Protein AF-A0A0N9YBQ7-F1 (afdb_monomer_lite)

pLDDT: mean 90.65, std 8.51, range [62.0, 98.25]

Sequence (117 aa):
MLAVGAPTPAGSAIAARAARLTSIAEREAVARVLRRCVREAANDTIVWSSRIPLHRKNIAEAEQTIDAITLRLHSPLPVAARGMARLNRVINDGLGPLYAYGHGDLDGRLRAALAAL

Structure (mmCIF, N/CA/C/O backbone):
data_AF-A0A0N9YBQ7-F1
#
_entry.id   AF-A0A0N9YBQ7-F1
#
loop_
_atom_site.group_PDB
_atom_site.id
_atom_site.type_symbol
_atom_site.label_atom_id
_atom_site.label_alt_id
_atom_site.label_comp_id
_atom_site.label_asym_id
_atom_site.label_entity_id
_atom_site.label_seq_id
_atom_site.pdbx_PDB_ins_code
_atom_site.Cartn_x
_atom_site.Cartn_y
_atom_site.Cartn_z
_atom_site.occupancy
_atom_site.B_iso_or_equiv
_atom_site.auth_seq_id
_atom_site.auth_comp_id
_atom_site.auth_asym_id
_atom_site.auth_atom_id
_atom_site.pdbx_PDB_model_num
ATOM 1 N N . MET A 1 1 ? 7.340 0.080 16.439 1.00 62.00 1 MET A N 1
ATOM 2 C CA . MET A 1 1 ? 7.630 -1.013 15.480 1.00 62.00 1 MET A CA 1
ATOM 3 C C . MET A 1 1 ? 6.345 -1.717 15.008 1.00 62.00 1 MET A C 1
ATOM 5 O O . MET A 1 1 ? 6.054 -2.811 15.460 1.00 62.00 1 MET A O 1
ATOM 9 N N . LEU A 1 2 ? 5.564 -1.145 14.079 1.00 77.81 2 LEU A N 1
ATOM 10 C CA . LEU A 1 2 ? 4.369 -1.845 13.550 1.00 77.81 2 LEU A CA 1
ATOM 11 C C . LEU A 1 2 ? 4.699 -2.818 12.404 1.00 77.81 2 LEU A C 1
ATOM 13 O O . LEU A 1 2 ? 4.148 -3.910 12.343 1.00 77.81 2 LEU A O 1
ATOM 17 N N . ALA A 1 3 ? 5.670 -2.483 11.550 1.00 62.44 3 ALA A N 1
ATOM 18 C CA . ALA A 1 3 ? 6.059 -3.315 10.403 1.00 62.44 3 ALA A CA 1
ATOM 19 C C . ALA A 1 3 ? 6.777 -4.633 10.772 1.00 62.44 3 ALA A C 1
ATOM 21 O O . ALA A 1 3 ? 6.800 -5.567 9.968 1.00 62.44 3 ALA A O 1
ATOM 22 N N . VAL A 1 4 ? 7.370 -4.699 11.970 1.00 75.88 4 VAL A N 1
ATOM 23 C CA . VAL A 1 4 ? 8.036 -5.900 12.514 1.00 75.88 4 VAL A CA 1
ATOM 24 C C . VAL A 1 4 ? 7.043 -6.762 13.307 1.00 75.88 4 VAL A C 1
ATOM 26 O O . VAL A 1 4 ? 7.225 -7.965 13.419 1.00 75.88 4 VAL A O 1
ATOM 29 N N . GLY A 1 5 ? 5.921 -6.178 13.748 1.00 70.94 5 GLY A N 1
ATOM 30 C CA . GLY A 1 5 ? 4.995 -6.811 14.678 1.00 70.94 5 GLY A CA 1
ATOM 31 C C . GLY A 1 5 ? 5.393 -6.527 16.117 1.00 70.94 5 GLY A C 1
ATOM 32 O O . GLY A 1 5 ? 6.351 -7.098 16.613 1.00 70.94 5 GLY A O 1
ATOM 33 N N . ALA A 1 6 ? 4.646 -5.650 16.773 1.00 72.12 6 ALA A N 1
ATOM 34 C CA . ALA A 1 6 ? 4.784 -5.384 18.197 1.00 72.12 6 ALA A CA 1
ATOM 35 C C . ALA A 1 6 ? 3.392 -5.432 18.842 1.00 72.12 6 ALA A C 1
ATOM 37 O O . ALA A 1 6 ? 2.414 -5.134 18.147 1.00 72.12 6 ALA A O 1
ATOM 38 N N . PRO A 1 7 ? 3.291 -5.776 20.138 1.00 74.31 7 PRO A N 1
ATOM 39 C CA . PRO A 1 7 ? 2.037 -5.679 20.873 1.00 74.31 7 PRO A CA 1
ATOM 40 C C . PRO A 1 7 ? 1.460 -4.261 20.778 1.00 74.31 7 PRO A C 1
ATOM 42 O O . PRO A 1 7 ? 2.189 -3.275 20.898 1.00 74.31 7 PRO A O 1
ATOM 45 N N . THR A 1 8 ? 0.148 -4.159 20.571 1.00 79.38 8 THR A N 1
ATOM 46 C CA . THR A 1 8 ? -0.593 -2.889 20.528 1.00 79.38 8 THR A CA 1
ATOM 47 C C . THR A 1 8 ? -1.559 -2.808 21.709 1.00 79.38 8 THR A C 1
ATOM 49 O O . THR A 1 8 ? -2.758 -3.019 21.517 1.00 79.38 8 THR A O 1
ATOM 52 N N . PRO A 1 9 ? -1.070 -2.551 22.938 1.00 80.38 9 PRO A N 1
ATOM 53 C CA . PRO A 1 9 ? -1.945 -2.410 24.096 1.00 80.38 9 PRO A CA 1
ATOM 54 C C . PRO A 1 9 ? -2.932 -1.255 23.886 1.00 80.38 9 PRO A C 1
ATOM 56 O O . PRO A 1 9 ? -2.567 -0.210 23.333 1.00 80.38 9 PRO A O 1
ATOM 59 N N . ALA A 1 10 ? -4.185 -1.443 24.301 1.00 80.44 10 ALA A N 1
ATOM 60 C CA . ALA A 1 10 ? -5.233 -0.438 24.147 1.00 80.44 10 ALA A CA 1
ATOM 61 C C . ALA A 1 10 ? -4.839 0.887 24.828 1.00 80.44 10 ALA A C 1
ATOM 63 O O . ALA A 1 10 ? -4.175 0.891 25.861 1.00 80.44 10 ALA A O 1
ATOM 64 N N . GLY A 1 11 ? -5.199 2.018 24.216 1.00 84.00 11 GLY A N 1
ATOM 65 C CA . GLY A 1 11 ? -4.873 3.358 24.729 1.00 84.00 11 GLY A CA 1
ATOM 66 C C . GLY A 1 11 ? -3.428 3.823 24.497 1.00 84.00 11 GLY A C 1
ATOM 67 O O . GLY A 1 11 ? -3.113 4.983 24.741 1.00 84.00 11 GLY A O 1
ATOM 68 N N . SER A 1 12 ? -2.545 2.966 23.981 1.00 87.88 12 SER A N 1
ATOM 69 C CA . SER A 1 12 ? -1.161 3.353 23.692 1.00 87.88 12 SER A CA 1
ATOM 70 C C . SER A 1 12 ? -1.011 4.113 22.367 1.00 87.88 12 SER A C 1
ATOM 72 O O . SER A 1 12 ? -1.779 3.935 21.416 1.00 87.88 12 SER A O 1
ATOM 74 N N . ALA A 1 13 ? 0.066 4.895 22.249 1.00 86.69 13 ALA A N 1
ATOM 75 C CA . ALA A 1 13 ? 0.418 5.590 21.009 1.00 86.69 13 ALA A CA 1
ATOM 76 C C . ALA A 1 13 ? 0.589 4.631 19.810 1.00 86.69 13 ALA A C 1
ATOM 78 O O . ALA A 1 13 ? 0.279 4.985 18.670 1.00 86.69 13 ALA A O 1
ATOM 79 N N . ILE A 1 14 ? 1.043 3.393 20.050 1.00 85.12 14 ILE A N 1
ATOM 80 C CA . ILE A 1 14 ? 1.215 2.395 18.987 1.00 85.12 14 ILE A CA 1
ATOM 81 C C . ILE A 1 14 ? -0.131 1.841 18.497 1.00 85.12 14 ILE A C 1
ATOM 83 O O . ILE A 1 14 ? -0.275 1.602 17.297 1.00 85.12 14 ILE A O 1
ATOM 87 N N . ALA A 1 15 ? -1.135 1.733 19.377 1.00 87.19 15 ALA A N 1
ATOM 88 C CA . ALA A 1 15 ? -2.505 1.382 19.008 1.00 87.19 15 ALA A CA 1
ATOM 89 C C . ALA A 1 15 ? -3.188 2.515 18.223 1.00 87.19 15 ALA A C 1
ATOM 91 O O . ALA A 1 15 ? -3.780 2.259 17.176 1.00 87.19 15 ALA A O 1
ATOM 92 N N . ALA A 1 16 ? -3.017 3.774 18.642 1.00 89.50 16 ALA A N 1
ATOM 93 C CA . ALA A 1 16 ? -3.515 4.929 17.889 1.00 89.50 16 ALA A CA 1
ATOM 94 C C . ALA A 1 16 ? -2.898 5.003 16.479 1.00 89.50 16 ALA A C 1
ATOM 96 O O . ALA A 1 16 ? -3.597 5.207 15.482 1.00 89.50 16 ALA A O 1
ATOM 97 N N . ARG A 1 17 ? -1.584 4.758 16.358 1.00 90.44 17 ARG A N 1
ATOM 98 C CA . ARG A 1 17 ? -0.917 4.690 15.049 1.00 90.44 17 ARG A CA 1
ATOM 99 C C . ARG A 1 17 ? -1.422 3.520 14.202 1.00 90.44 17 ARG A C 1
ATOM 101 O O . ARG A 1 17 ? -1.565 3.695 12.992 1.00 90.44 17 ARG A O 1
ATOM 108 N N . ALA A 1 18 ? -1.689 2.361 14.804 1.00 90.25 18 ALA A N 1
ATOM 109 C CA . ALA A 1 18 ? -2.255 1.205 14.112 1.00 90.25 18 ALA A CA 1
ATOM 110 C C . ALA A 1 18 ? -3.667 1.492 13.571 1.00 90.25 18 ALA A C 1
ATOM 112 O O . ALA A 1 18 ? -3.938 1.195 12.407 1.00 90.25 18 ALA A O 1
ATOM 113 N N . ALA A 1 19 ? -4.525 2.144 14.361 1.00 91.94 19 ALA A N 1
ATOM 114 C CA . ALA A 1 19 ? -5.855 2.573 13.927 1.00 91.94 19 ALA A CA 1
ATOM 115 C C . ALA A 1 19 ? -5.775 3.564 12.755 1.00 91.94 19 ALA A C 1
ATOM 117 O O . ALA A 1 19 ? -6.439 3.385 11.737 1.00 91.94 19 ALA A O 1
ATOM 118 N N . ARG A 1 20 ? -4.880 4.561 12.830 1.00 92.44 20 ARG A N 1
ATOM 119 C CA . ARG A 1 20 ? -4.653 5.492 11.713 1.00 92.44 20 ARG A CA 1
ATOM 120 C C . ARG A 1 20 ? -4.183 4.768 10.448 1.00 92.44 20 ARG A C 1
ATOM 122 O O . ARG A 1 20 ? -4.694 5.049 9.369 1.00 92.44 20 ARG A O 1
ATOM 129 N N . LEU A 1 21 ? -3.234 3.836 10.579 1.00 92.31 21 LEU A N 1
ATOM 130 C CA . LEU A 1 21 ? -2.688 3.070 9.449 1.00 92.31 21 LEU A CA 1
ATOM 131 C C . LEU A 1 21 ? -3.723 2.199 8.739 1.00 92.31 21 LEU A C 1
ATOM 133 O O . LEU A 1 21 ? -3.573 1.930 7.554 1.00 92.31 21 LEU A O 1
ATOM 137 N N . THR A 1 22 ? -4.719 1.714 9.471 1.00 94.75 22 THR A N 1
ATOM 138 C CA . THR A 1 22 ? -5.745 0.799 8.954 1.00 94.75 22 THR A CA 1
ATOM 139 C C . THR A 1 22 ? -7.038 1.519 8.575 1.00 94.75 22 THR A C 1
ATOM 141 O O . THR A 1 22 ? -7.952 0.893 8.043 1.00 94.75 22 THR A O 1
ATOM 144 N N . SER A 1 23 ? -7.101 2.838 8.789 1.00 95.31 23 SER A N 1
ATOM 145 C CA . SER A 1 23 ? -8.236 3.670 8.397 1.00 95.31 23 SER A CA 1
ATOM 146 C C . SER A 1 23 ? -8.490 3.615 6.889 1.00 95.31 23 SER A C 1
ATOM 148 O O . SER A 1 23 ? -7.564 3.489 6.086 1.00 95.31 23 SER A O 1
ATOM 150 N N . ILE A 1 24 ? -9.758 3.754 6.497 1.00 95.50 24 ILE A N 1
ATOM 151 C CA . ILE A 1 24 ? -10.176 3.738 5.087 1.00 95.50 24 ILE A CA 1
ATOM 152 C C . ILE A 1 24 ? -9.420 4.804 4.284 1.00 95.50 24 ILE A C 1
ATOM 154 O O . ILE A 1 24 ? -8.857 4.498 3.236 1.00 95.50 24 ILE A O 1
ATOM 158 N N . ALA A 1 25 ? -9.314 6.023 4.821 1.00 95.38 25 ALA A N 1
ATOM 159 C CA . ALA A 1 25 ? -8.612 7.124 4.167 1.00 95.38 25 ALA A CA 1
ATOM 160 C C . ALA A 1 25 ? -7.134 6.801 3.882 1.00 95.38 25 ALA A C 1
ATOM 162 O O . ALA A 1 25 ? -6.634 7.101 2.796 1.00 95.38 25 ALA A O 1
ATOM 163 N N . GLU A 1 26 ? -6.437 6.158 4.825 1.00 95.62 26 GLU A N 1
ATOM 164 C CA . GLU A 1 26 ? -5.043 5.747 4.634 1.00 95.62 26 GLU A CA 1
ATOM 165 C C . GLU A 1 26 ? -4.929 4.632 3.586 1.00 95.62 26 GLU A C 1
ATOM 167 O O . GLU A 1 26 ? -4.065 4.694 2.711 1.00 95.62 26 GLU A O 1
ATOM 172 N N . ARG A 1 27 ? -5.817 3.629 3.633 1.00 96.44 27 ARG A N 1
ATOM 173 C CA . ARG A 1 27 ? -5.854 2.536 2.645 1.00 96.44 27 ARG A CA 1
ATOM 174 C C . ARG A 1 27 ? -6.030 3.076 1.232 1.00 96.44 27 ARG A C 1
ATOM 176 O O . ARG A 1 27 ? -5.275 2.711 0.332 1.00 96.44 27 ARG A O 1
ATOM 183 N N . GLU A 1 28 ? -6.976 3.989 1.046 1.00 96.06 28 GLU A N 1
ATOM 184 C CA . GLU A 1 28 ? -7.196 4.641 -0.240 1.00 96.06 28 GLU A CA 1
ATOM 185 C C . GLU A 1 28 ? -6.008 5.498 -0.669 1.00 96.06 28 GLU A C 1
ATOM 187 O O . GLU A 1 28 ? -5.643 5.488 -1.844 1.00 96.06 28 GLU A O 1
ATOM 192 N N . ALA A 1 29 ? -5.394 6.244 0.255 1.00 96.44 29 ALA A N 1
ATOM 193 C CA . ALA A 1 29 ? -4.229 7.065 -0.048 1.00 96.44 29 ALA A CA 1
ATOM 194 C C . ALA A 1 29 ? -3.062 6.205 -0.550 1.00 96.44 29 ALA A C 1
ATOM 196 O O . ALA A 1 29 ? -2.506 6.496 -1.610 1.00 96.44 29 ALA A O 1
ATOM 197 N N . VAL A 1 30 ? -2.755 5.107 0.146 1.00 97.12 30 VAL A N 1
ATOM 198 C CA . VAL A 1 30 ? -1.726 4.142 -0.268 1.00 97.12 30 VAL A CA 1
ATOM 199 C C . VAL A 1 30 ? -2.058 3.553 -1.640 1.00 97.12 30 VAL A C 1
ATOM 201 O O . VAL A 1 30 ? -1.218 3.570 -2.538 1.00 97.12 30 VAL A O 1
ATOM 204 N N . ALA A 1 31 ? -3.297 3.111 -1.854 1.00 97.06 31 ALA A N 1
ATOM 205 C CA . ALA A 1 31 ? -3.710 2.534 -3.129 1.00 97.06 31 ALA A CA 1
ATOM 206 C C . ALA A 1 31 ? -3.696 3.556 -4.287 1.00 97.06 31 ALA A C 1
ATOM 208 O O . ALA A 1 31 ? -3.385 3.223 -5.432 1.00 97.06 31 ALA A O 1
ATOM 209 N N . ARG A 1 32 ? -4.014 4.830 -4.019 1.00 97.19 32 ARG A N 1
ATOM 210 C CA . ARG A 1 32 ? -3.873 5.927 -4.992 1.00 97.19 32 ARG A CA 1
ATOM 211 C C . ARG A 1 32 ? -2.410 6.161 -5.364 1.00 97.19 32 ARG A C 1
ATOM 213 O O . ARG A 1 32 ? -2.132 6.327 -6.550 1.00 97.19 32 ARG A O 1
ATOM 220 N N . VAL A 1 33 ? -1.500 6.157 -4.389 1.00 96.38 33 VAL A N 1
ATOM 221 C CA . VAL A 1 33 ? -0.059 6.325 -4.633 1.00 96.38 33 VAL A CA 1
ATOM 222 C C . VAL A 1 33 ? 0.486 5.177 -5.477 1.00 96.38 33 VAL A C 1
ATOM 224 O O . VAL A 1 33 ? 1.115 5.441 -6.496 1.00 96.38 33 VAL A O 1
ATOM 227 N N . LEU A 1 34 ? 0.179 3.925 -5.132 1.00 96.69 34 LEU A N 1
ATOM 228 C CA . LEU A 1 34 ? 0.655 2.762 -5.887 1.00 96.69 34 LEU A CA 1
ATOM 229 C C . LEU A 1 34 ? 0.187 2.783 -7.351 1.00 96.69 34 LEU A C 1
ATOM 231 O O . LEU A 1 34 ? 1.005 2.679 -8.262 1.00 96.69 34 LEU A O 1
ATOM 235 N N . ARG A 1 35 ? -1.107 3.032 -7.595 1.00 96.00 35 ARG A N 1
ATOM 236 C CA . ARG A 1 35 ? -1.635 3.181 -8.964 1.00 96.00 35 ARG A CA 1
ATOM 237 C C . ARG A 1 35 ? -0.998 4.343 -9.719 1.00 96.00 35 ARG A C 1
ATOM 239 O O . ARG A 1 35 ? -0.823 4.275 -10.931 1.00 96.00 35 ARG A O 1
ATOM 246 N N . ARG A 1 36 ? -0.692 5.441 -9.023 1.00 94.56 36 ARG A N 1
ATOM 247 C CA . ARG A 1 36 ? 0.010 6.579 -9.621 1.00 94.56 36 ARG A CA 1
ATOM 248 C C . ARG A 1 36 ? 1.425 6.185 -10.041 1.00 94.56 36 ARG A C 1
ATOM 250 O O . ARG A 1 36 ? 1.807 6.542 -11.145 1.00 94.56 36 ARG A O 1
ATOM 257 N N . CYS A 1 37 ? 2.150 5.430 -9.217 1.00 94.00 37 CYS A N 1
ATOM 258 C CA . CYS A 1 37 ? 3.483 4.935 -9.556 1.00 94.00 37 CYS A CA 1
ATOM 259 C C . CYS A 1 37 ? 3.472 4.048 -10.806 1.00 94.00 37 CYS A C 1
ATOM 261 O O . CYS A 1 37 ? 4.317 4.250 -11.666 1.00 94.00 37 CYS A O 1
ATOM 263 N N . VAL A 1 38 ? 2.502 3.134 -10.946 1.00 95.38 38 VAL A N 1
ATOM 264 C CA . VAL A 1 38 ? 2.358 2.303 -12.160 1.00 95.38 38 VAL A CA 1
ATOM 265 C C . VAL A 1 38 ? 2.122 3.175 -13.394 1.00 95.38 38 VAL A C 1
ATOM 267 O O . VAL A 1 38 ? 2.858 3.073 -14.371 1.00 95.38 38 VAL A O 1
ATOM 270 N N . ARG A 1 39 ? 1.169 4.117 -13.327 1.00 93.62 39 ARG A N 1
ATOM 271 C CA . ARG A 1 39 ? 0.905 5.041 -14.445 1.00 93.62 39 ARG A CA 1
ATOM 272 C C . ARG A 1 39 ? 2.116 5.904 -14.803 1.00 93.62 39 ARG A C 1
ATOM 274 O O . ARG A 1 39 ? 2.411 6.082 -15.975 1.00 93.62 39 ARG A O 1
ATOM 281 N N . GLU A 1 40 ? 2.808 6.459 -13.811 1.00 90.88 40 GLU A N 1
ATOM 282 C CA . GLU A 1 40 ? 4.005 7.280 -14.036 1.00 90.88 40 GLU A CA 1
ATOM 283 C C . GLU A 1 40 ? 5.182 6.452 -14.571 1.00 90.88 40 GLU A C 1
ATOM 285 O O . GLU A 1 40 ? 5.961 6.962 -15.369 1.00 90.88 40 GLU A O 1
ATOM 290 N N . ALA A 1 41 ? 5.305 5.186 -14.166 1.00 90.88 41 ALA A N 1
ATOM 291 C CA . ALA A 1 41 ? 6.338 4.286 -14.664 1.00 90.88 41 ALA A CA 1
ATOM 292 C C . ALA A 1 41 ? 6.096 3.844 -16.114 1.00 90.88 41 ALA A C 1
ATOM 294 O O . ALA A 1 41 ? 7.064 3.688 -16.854 1.00 90.88 41 ALA A O 1
ATOM 295 N N . ALA A 1 42 ? 4.829 3.672 -16.506 1.00 90.12 42 ALA A N 1
ATOM 296 C CA . ALA A 1 42 ? 4.430 3.337 -17.873 1.00 90.12 42 ALA A CA 1
ATOM 297 C C . ALA A 1 42 ? 4.540 4.529 -18.842 1.00 90.12 42 ALA A C 1
ATOM 299 O O . ALA A 1 42 ? 4.690 4.341 -20.046 1.00 90.12 42 ALA A O 1
ATOM 300 N N . ASN A 1 43 ? 4.474 5.761 -18.329 1.00 85.69 43 ASN A N 1
ATOM 301 C CA . ASN A 1 43 ? 4.597 6.962 -19.145 1.00 85.69 43 ASN A CA 1
ATOM 302 C C . ASN A 1 43 ? 6.070 7.291 -19.431 1.00 85.69 43 ASN A C 1
ATOM 304 O O . ASN A 1 43 ? 6.848 7.615 -18.530 1.00 85.69 43 ASN A O 1
ATOM 308 N N . ASP A 1 44 ? 6.434 7.314 -20.713 1.00 68.69 44 ASP A N 1
ATOM 309 C CA . ASP A 1 44 ? 7.791 7.659 -21.151 1.00 68.69 44 ASP A CA 1
ATOM 310 C C . ASP A 1 44 ? 8.088 9.165 -21.160 1.00 68.69 44 ASP A C 1
ATOM 312 O O . ASP A 1 44 ? 9.223 9.585 -21.390 1.00 68.69 44 ASP A O 1
ATOM 316 N N . THR A 1 45 ? 7.096 10.001 -20.850 1.00 72.88 45 THR A N 1
ATOM 317 C CA . THR A 1 45 ? 7.263 11.454 -20.802 1.00 72.88 45 THR A CA 1
ATOM 318 C C . THR A 1 45 ? 8.266 11.851 -19.720 1.00 72.88 45 THR A C 1
ATOM 320 O O . THR A 1 45 ? 8.045 11.637 -18.526 1.00 72.88 45 THR A O 1
ATOM 323 N N . ILE A 1 46 ? 9.373 12.469 -20.134 1.00 64.25 46 ILE A N 1
ATOM 324 C CA . ILE A 1 46 ? 10.351 13.057 -19.218 1.00 64.25 46 ILE A CA 1
ATOM 325 C C . ILE A 1 46 ? 9.738 14.331 -18.639 1.00 64.25 46 ILE A C 1
ATOM 327 O O . ILE A 1 46 ? 9.679 15.369 -19.296 1.00 64.25 46 ILE A O 1
ATOM 331 N N . VAL A 1 47 ? 9.270 14.246 -17.397 1.00 66.06 47 VAL A N 1
ATOM 332 C CA . VAL A 1 47 ? 8.806 15.409 -16.640 1.00 66.06 47 VAL A CA 1
ATOM 333 C C . VAL A 1 47 ? 9.957 15.887 -15.765 1.00 66.06 47 VAL A C 1
ATOM 335 O O . VAL A 1 47 ? 10.373 15.185 -14.843 1.00 66.06 47 VAL A O 1
ATOM 338 N N . TRP A 1 48 ? 10.464 17.091 -16.033 1.00 66.75 48 TRP A N 1
ATOM 339 C CA . TRP A 1 48 ? 11.401 17.754 -15.130 1.00 66.75 48 TRP A CA 1
ATOM 340 C C . TRP A 1 48 ? 10.694 18.049 -13.806 1.00 66.75 48 TRP A C 1
ATOM 342 O O . TRP A 1 48 ? 9.740 18.821 -13.745 1.00 66.75 48 TRP A O 1
ATOM 352 N N . SER A 1 49 ? 11.131 17.373 -12.749 1.00 76.00 49 SER A N 1
ATOM 353 C CA . SER A 1 49 ? 10.513 17.407 -11.429 1.00 76.00 49 SER A CA 1
ATOM 354 C C . SER A 1 49 ? 11.587 17.264 -10.361 1.00 76.00 49 SER A C 1
ATOM 356 O O . SER A 1 49 ? 12.538 16.510 -10.537 1.00 76.00 49 SER A O 1
ATOM 358 N N . SER A 1 50 ? 11.416 17.936 -9.222 1.00 82.38 50 SER A N 1
ATOM 359 C CA . SER A 1 50 ? 12.280 17.753 -8.044 1.00 82.38 50 SER A CA 1
ATOM 360 C C . SER A 1 50 ? 12.013 16.436 -7.300 1.00 82.38 50 SER A C 1
ATOM 362 O O . SER A 1 50 ? 12.625 16.174 -6.267 1.00 82.38 50 SER A O 1
ATOM 364 N N . ARG A 1 51 ? 11.060 15.619 -7.770 1.00 82.88 51 ARG A N 1
ATOM 365 C CA . ARG A 1 51 ? 10.757 14.306 -7.188 1.00 82.88 51 ARG A CA 1
ATOM 366 C C . ARG A 1 51 ? 11.828 13.294 -7.583 1.00 82.88 51 ARG A C 1
ATOM 368 O O . ARG A 1 51 ? 12.303 13.303 -8.714 1.00 82.88 51 ARG A O 1
ATOM 375 N N . ILE A 1 52 ? 12.134 12.372 -6.670 1.00 85.75 52 ILE A N 1
ATOM 376 C CA . ILE A 1 52 ? 13.010 11.236 -6.968 1.00 85.75 52 ILE A CA 1
ATOM 377 C C . ILE A 1 52 ? 12.372 10.425 -8.114 1.00 85.75 52 ILE A C 1
ATOM 379 O O . ILE A 1 52 ? 11.201 10.046 -7.989 1.00 85.75 52 ILE A O 1
ATOM 383 N N . PRO A 1 53 ? 13.093 10.165 -9.220 1.00 89.94 53 PRO A N 1
ATOM 384 C CA . PRO A 1 53 ? 12.568 9.382 -10.333 1.00 89.94 53 PRO A CA 1
ATOM 385 C C . PRO A 1 53 ? 12.154 7.970 -9.900 1.00 89.94 53 PRO A C 1
ATOM 387 O O . PRO A 1 53 ? 12.752 7.385 -8.997 1.00 89.94 53 PRO A O 1
ATOM 390 N N . LEU A 1 54 ? 11.140 7.404 -10.556 1.00 92.75 54 LEU A N 1
ATOM 391 C CA . LEU A 1 54 ? 10.654 6.048 -10.288 1.00 92.75 54 LEU A CA 1
ATOM 392 C C . LEU A 1 54 ? 11.506 4.986 -10.991 1.00 92.75 54 LEU A C 1
ATOM 394 O O . LEU A 1 54 ? 11.956 5.184 -12.121 1.00 92.75 54 LEU A O 1
ATOM 398 N N . HIS A 1 55 ? 11.672 3.825 -10.357 1.00 94.00 55 HIS A N 1
ATOM 399 C CA . HIS A 1 55 ? 12.362 2.690 -10.964 1.00 94.00 55 HIS A CA 1
ATOM 400 C C . HIS A 1 55 ? 11.420 1.918 -11.898 1.00 94.00 55 HIS A C 1
ATOM 402 O O . HIS A 1 55 ? 10.834 0.905 -11.517 1.00 94.00 55 HIS A O 1
ATOM 408 N N . ARG A 1 56 ? 11.289 2.381 -13.147 1.00 92.94 56 ARG A N 1
ATOM 409 C CA . ARG A 1 56 ? 10.295 1.876 -14.116 1.00 92.94 56 ARG A CA 1
ATOM 410 C C . ARG A 1 56 ? 10.279 0.352 -14.264 1.00 92.94 56 ARG A C 1
ATOM 412 O O . ARG A 1 56 ? 9.219 -0.247 -14.145 1.00 92.94 56 ARG A O 1
ATOM 419 N N . LYS A 1 57 ? 11.451 -0.271 -14.448 1.00 93.12 57 LYS A N 1
ATOM 420 C CA . LYS A 1 57 ? 11.570 -1.728 -14.628 1.00 93.12 57 LYS A CA 1
ATOM 421 C C . LYS A 1 57 ? 11.027 -2.517 -13.427 1.00 93.12 57 LYS A C 1
ATOM 423 O O . LYS A 1 57 ? 10.113 -3.308 -13.602 1.00 93.12 57 LYS A O 1
ATOM 428 N N . ASN A 1 58 ? 11.516 -2.238 -12.216 1.00 94.81 58 ASN A N 1
ATOM 429 C CA . ASN A 1 58 ? 11.001 -2.844 -10.983 1.00 94.81 58 ASN A CA 1
ATOM 430 C C . ASN A 1 58 ? 9.489 -2.653 -10.806 1.00 94.81 58 ASN A C 1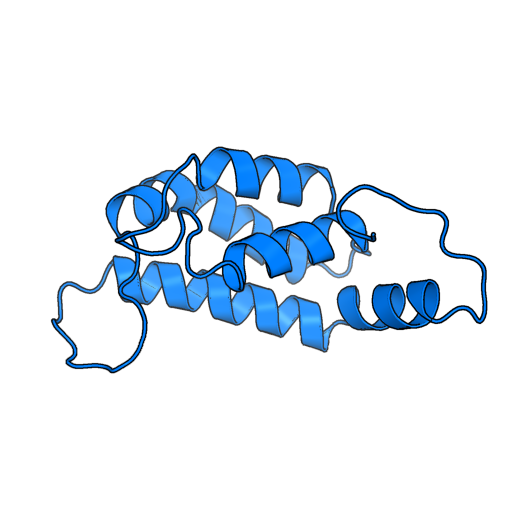
ATOM 432 O O . ASN A 1 58 ? 8.813 -3.560 -10.334 1.00 94.81 58 ASN A O 1
ATOM 436 N N . ILE A 1 59 ? 8.954 -1.476 -11.149 1.00 96.00 59 ILE A N 1
ATOM 437 C CA . ILE A 1 59 ? 7.512 -1.214 -11.032 1.00 96.00 59 ILE A CA 1
ATOM 438 C C . ILE A 1 59 ? 6.721 -2.051 -12.039 1.00 96.00 59 ILE A C 1
ATOM 440 O O . ILE A 1 59 ? 5.708 -2.621 -11.651 1.00 96.00 59 ILE A O 1
ATOM 444 N N . ALA A 1 60 ? 7.189 -2.158 -13.285 1.00 95.25 60 ALA A N 1
ATOM 445 C CA . ALA A 1 60 ? 6.570 -3.007 -14.300 1.00 95.25 60 ALA A CA 1
ATOM 446 C C . ALA A 1 60 ? 6.610 -4.493 -13.897 1.00 95.25 60 ALA A C 1
ATOM 448 O O . ALA A 1 60 ? 5.610 -5.193 -13.993 1.00 95.25 60 ALA A O 1
ATOM 449 N N . GLU A 1 61 ? 7.738 -4.967 -13.362 1.00 95.81 61 GLU A N 1
ATOM 450 C CA . GLU A 1 61 ? 7.868 -6.342 -12.855 1.00 95.81 61 GLU A CA 1
ATOM 451 C C . GLU A 1 61 ? 6.945 -6.619 -11.653 1.00 95.81 61 GLU A C 1
ATOM 453 O O . GLU A 1 61 ? 6.472 -7.741 -11.485 1.00 95.81 61 GLU A O 1
ATOM 458 N N . ALA A 1 62 ? 6.652 -5.601 -10.837 1.00 97.38 62 ALA A N 1
ATOM 459 C CA . ALA A 1 62 ? 5.792 -5.705 -9.659 1.00 97.38 62 ALA A CA 1
ATOM 460 C C . ALA A 1 62 ? 4.315 -5.336 -9.913 1.00 97.38 62 ALA A C 1
ATOM 462 O O . ALA A 1 62 ? 3.527 -5.303 -8.962 1.00 97.38 62 ALA A O 1
ATOM 463 N N . GLU A 1 63 ? 3.922 -5.031 -11.155 1.00 97.19 63 GLU A N 1
ATOM 464 C CA . GLU A 1 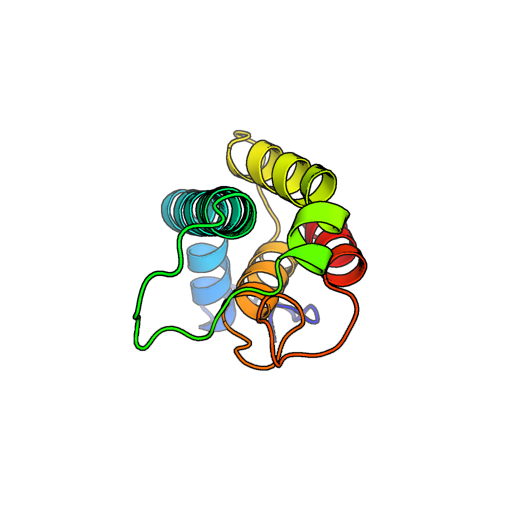63 ? 2.605 -4.467 -11.494 1.00 97.19 63 GLU A CA 1
ATOM 465 C C . GLU A 1 63 ? 1.451 -5.346 -10.993 1.00 97.19 63 GLU A C 1
ATOM 467 O O . GLU A 1 63 ? 0.558 -4.868 -10.291 1.00 97.19 63 GLU A O 1
ATOM 472 N N . GLN A 1 64 ? 1.530 -6.659 -11.225 1.00 97.56 64 GLN A N 1
ATOM 473 C CA . GLN A 1 64 ? 0.511 -7.607 -10.770 1.00 97.56 64 GLN A CA 1
ATOM 474 C C . GLN A 1 64 ? 0.351 -7.608 -9.239 1.00 97.56 64 GLN A C 1
ATOM 476 O O . GLN A 1 64 ? -0.766 -7.663 -8.714 1.00 97.56 64 GLN A O 1
ATOM 481 N N . THR A 1 65 ? 1.458 -7.525 -8.500 1.00 98.25 65 THR A N 1
ATOM 482 C CA . THR A 1 65 ? 1.432 -7.458 -7.034 1.00 98.25 65 THR A CA 1
ATOM 483 C C . THR A 1 65 ? 0.852 -6.124 -6.559 1.00 98.25 65 THR A C 1
ATOM 485 O O . THR A 1 65 ? 0.086 -6.091 -5.590 1.00 98.25 65 THR A O 1
ATOM 488 N N . ILE A 1 66 ? 1.173 -5.021 -7.242 1.00 97.88 66 ILE A N 1
ATOM 489 C CA . ILE A 1 66 ? 0.606 -3.695 -6.965 1.00 97.88 66 ILE A CA 1
ATOM 490 C C . ILE A 1 66 ? -0.917 -3.697 -7.157 1.00 97.88 66 ILE A C 1
ATOM 492 O O . ILE A 1 66 ? -1.643 -3.163 -6.307 1.00 97.88 66 ILE A O 1
ATOM 496 N N . ASP A 1 67 ? -1.415 -4.328 -8.215 1.00 97.69 67 ASP A N 1
ATOM 497 C CA . ASP A 1 67 ? -2.850 -4.453 -8.469 1.00 97.69 67 ASP A CA 1
ATOM 498 C C . ASP A 1 67 ? -3.543 -5.312 -7.412 1.00 97.69 67 ASP A C 1
ATOM 500 O O . ASP A 1 67 ? -4.568 -4.902 -6.858 1.00 97.69 67 ASP A O 1
ATOM 504 N N . ALA A 1 68 ? -2.949 -6.446 -7.032 1.00 98.00 68 ALA A N 1
ATOM 505 C CA . ALA A 1 68 ? -3.469 -7.296 -5.963 1.00 98.00 68 ALA A CA 1
ATOM 506 C C . ALA A 1 68 ? -3.567 -6.547 -4.620 1.00 98.00 68 ALA A C 1
ATOM 508 O O . ALA A 1 68 ? -4.588 -6.623 -3.927 1.00 98.00 68 ALA A O 1
ATOM 509 N N . ILE A 1 69 ? -2.539 -5.766 -4.266 1.00 98.06 69 ILE A N 1
ATOM 510 C CA . ILE A 1 69 ? -2.562 -4.896 -3.082 1.00 98.06 69 ILE A CA 1
ATOM 511 C C . ILE A 1 69 ? -3.674 -3.859 -3.213 1.00 98.06 69 ILE A C 1
ATOM 513 O O . ILE A 1 69 ? -4.458 -3.674 -2.285 1.00 98.06 69 ILE A O 1
ATOM 517 N N . THR A 1 70 ? -3.772 -3.192 -4.361 1.00 97.31 70 THR A N 1
ATOM 518 C CA . THR A 1 70 ? -4.785 -2.164 -4.605 1.00 97.31 70 THR A CA 1
ATOM 519 C C . THR A 1 70 ? -6.190 -2.737 -4.421 1.00 97.31 70 THR A C 1
ATOM 521 O O . THR A 1 70 ? -6.980 -2.150 -3.682 1.00 97.31 70 THR A O 1
ATOM 524 N N . LEU A 1 71 ? -6.493 -3.905 -4.991 1.00 96.62 71 LEU A N 1
ATOM 525 C CA . LEU A 1 71 ? -7.770 -4.601 -4.797 1.00 96.62 71 LEU A CA 1
ATOM 526 C C . LEU A 1 71 ? -8.025 -4.920 -3.315 1.00 96.62 71 LEU A C 1
ATOM 528 O O . LEU A 1 71 ? -9.086 -4.589 -2.776 1.00 96.62 71 LEU A O 1
ATOM 532 N N . ARG A 1 72 ? -7.028 -5.472 -2.612 1.00 96.31 72 ARG A N 1
ATOM 533 C CA . ARG A 1 72 ? -7.116 -5.775 -1.173 1.00 96.31 72 ARG A CA 1
ATOM 534 C C . ARG A 1 72 ? -7.379 -4.528 -0.322 1.00 96.31 72 ARG A C 1
ATOM 536 O O . ARG A 1 72 ? -8.093 -4.611 0.680 1.00 96.31 72 ARG A O 1
ATOM 543 N N . LEU A 1 73 ? -6.838 -3.373 -0.709 1.00 96.44 73 LEU A N 1
ATOM 544 C CA . LEU A 1 73 ? -7.035 -2.096 -0.017 1.00 96.44 73 LEU A CA 1
ATOM 545 C C . LEU A 1 73 ? -8.393 -1.432 -0.295 1.00 96.44 73 LEU A C 1
ATOM 547 O O . LEU A 1 73 ? -8.790 -0.583 0.497 1.00 96.44 73 LEU A O 1
ATOM 551 N N . HIS A 1 74 ? -9.118 -1.822 -1.347 1.00 94.69 74 HIS A N 1
ATOM 552 C CA . HIS A 1 74 ? -10.496 -1.353 -1.5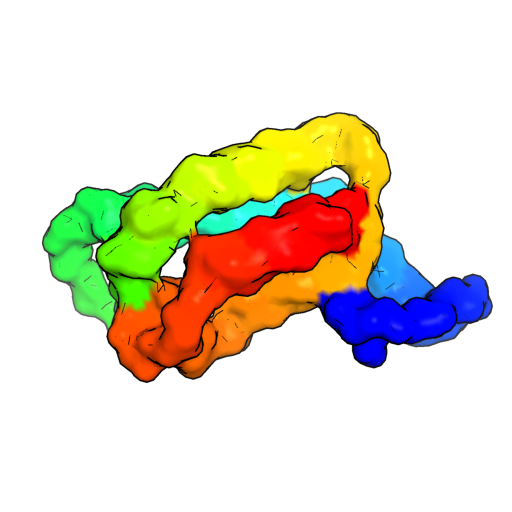89 1.00 94.69 74 HIS A CA 1
ATOM 553 C C . HIS A 1 74 ? -11.553 -2.311 -1.038 1.00 94.69 74 HIS A C 1
ATOM 555 O O . HIS A 1 74 ? -12.691 -1.907 -0.820 1.00 94.69 74 HIS A O 1
ATOM 561 N N . SER A 1 75 ? -11.189 -3.571 -0.790 1.00 93.19 75 SER A N 1
ATOM 562 C CA . SER A 1 75 ? -12.084 -4.546 -0.165 1.00 93.19 75 SER A CA 1
ATOM 563 C C . SER A 1 75 ? -12.640 -4.027 1.176 1.00 93.19 75 SER A C 1
ATOM 565 O O . SER A 1 75 ? -11.914 -3.365 1.925 1.00 93.19 75 SER A O 1
ATOM 567 N N . PRO A 1 76 ? -13.890 -4.352 1.545 1.00 90.31 76 PRO A N 1
ATOM 568 C CA . PRO A 1 76 ? -14.429 -4.024 2.866 1.00 90.31 76 PRO A CA 1
A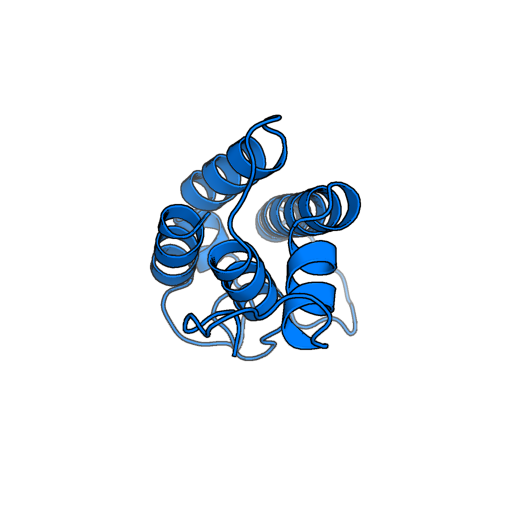TOM 569 C C . PRO A 1 76 ? -13.756 -4.813 4.004 1.00 90.31 76 PRO A C 1
ATOM 571 O O . PRO A 1 76 ? -13.968 -4.504 5.174 1.00 90.31 76 PRO A O 1
ATOM 574 N N . LEU A 1 77 ? -12.945 -5.829 3.685 1.00 91.38 77 LEU A N 1
ATOM 575 C CA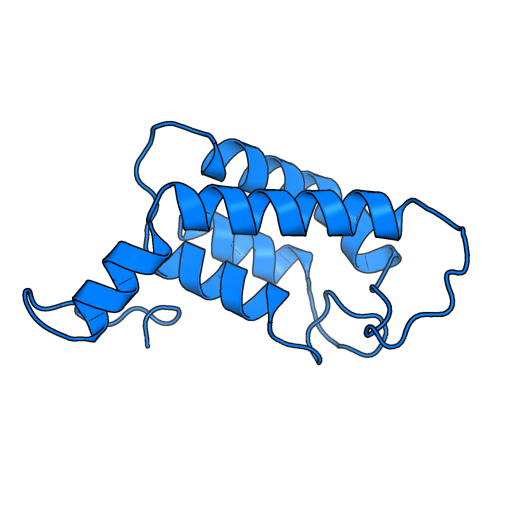 . LEU A 1 77 ? -12.286 -6.663 4.683 1.00 91.38 77 LEU A CA 1
ATOM 576 C C . LEU A 1 77 ? -11.243 -5.867 5.492 1.00 91.38 77 LEU A C 1
ATOM 578 O O . LEU A 1 77 ? -10.437 -5.144 4.890 1.00 91.38 77 LEU A O 1
ATOM 582 N N . PRO A 1 78 ? -11.176 -6.059 6.826 1.00 91.44 78 PRO A N 1
ATOM 583 C CA . PRO A 1 78 ? -10.142 -5.459 7.664 1.00 91.44 78 PRO A CA 1
ATOM 584 C C . PRO A 1 78 ? -8.735 -5.750 7.134 1.00 91.44 78 PRO A C 1
ATOM 586 O O . PRO A 1 78 ? -8.491 -6.809 6.553 1.00 91.44 78 PRO A O 1
ATOM 589 N N . VAL A 1 79 ? -7.808 -4.815 7.338 1.00 95.06 79 VAL A N 1
ATOM 590 C CA . VAL A 1 79 ? -6.385 -4.980 7.004 1.00 95.06 79 VAL A CA 1
ATOM 591 C C . VAL A 1 79 ? -5.539 -4.850 8.260 1.00 95.06 79 VAL A C 1
ATOM 593 O O . VAL A 1 79 ? -5.818 -4.026 9.132 1.00 95.06 79 VAL A O 1
ATOM 596 N N . ALA A 1 80 ? -4.480 -5.637 8.355 1.00 93.69 80 ALA A N 1
ATOM 597 C CA . ALA A 1 80 ? -3.563 -5.597 9.472 1.00 93.69 80 ALA A CA 1
ATOM 598 C C . ALA A 1 80 ? -2.610 -4.394 9.375 1.00 93.69 80 ALA A C 1
ATOM 600 O O . ALA A 1 80 ? -2.018 -4.079 8.336 1.00 93.69 80 ALA A O 1
ATOM 601 N N . ALA A 1 81 ? -2.385 -3.740 10.520 1.00 93.44 81 ALA A N 1
ATOM 602 C CA . ALA A 1 81 ? -1.495 -2.582 10.625 1.00 93.44 81 ALA A CA 1
ATOM 603 C C . ALA A 1 81 ? -0.039 -2.902 10.241 1.00 93.44 81 ALA A C 1
ATOM 605 O O . ALA A 1 81 ? 0.701 -2.006 9.833 1.00 93.44 81 ALA A O 1
ATOM 606 N N . ARG A 1 82 ? 0.381 -4.171 10.348 1.00 93.44 82 ARG A N 1
ATOM 607 C CA . ARG A 1 82 ? 1.716 -4.628 9.940 1.00 93.44 82 ARG A CA 1
ATOM 608 C C . ARG A 1 82 ? 1.910 -4.493 8.430 1.00 93.44 82 ARG A C 1
ATOM 610 O O . ARG A 1 82 ? 2.898 -3.884 8.020 1.00 93.44 82 ARG A O 1
ATOM 617 N N . GLY A 1 83 ? 0.987 -5.022 7.626 1.00 95.56 83 GLY A N 1
ATOM 618 C CA . GLY A 1 83 ? 1.018 -4.896 6.168 1.00 95.56 83 GLY A CA 1
ATOM 619 C C . GLY A 1 83 ? 0.963 -3.434 5.739 1.00 95.56 83 GLY A C 1
ATOM 620 O O . GLY A 1 83 ? 1.845 -2.977 5.015 1.00 95.56 83 GLY A O 1
ATOM 621 N N . MET A 1 84 ? 0.040 -2.652 6.311 1.00 96.94 84 MET A N 1
ATOM 622 C CA . MET A 1 84 ? -0.053 -1.208 6.044 1.00 96.94 84 MET A CA 1
ATOM 623 C C . MET A 1 84 ? 1.232 -0.446 6.393 1.00 96.94 84 MET A C 1
ATOM 625 O O . MET A 1 84 ? 1.660 0.431 5.644 1.00 96.94 84 MET A O 1
ATOM 629 N N . ALA A 1 85 ? 1.895 -0.789 7.502 1.00 95.50 85 ALA A N 1
ATOM 630 C CA . ALA A 1 85 ? 3.178 -0.194 7.869 1.00 95.50 85 ALA A CA 1
ATOM 631 C C . ALA A 1 85 ? 4.310 -0.585 6.903 1.00 95.50 85 ALA A C 1
ATOM 633 O O . ALA A 1 85 ? 5.187 0.236 6.636 1.00 95.50 85 ALA A O 1
ATOM 634 N N . ARG A 1 86 ? 4.312 -1.821 6.384 1.00 95.81 86 ARG A N 1
ATOM 635 C CA . ARG A 1 86 ? 5.290 -2.278 5.382 1.00 95.81 86 ARG A CA 1
ATOM 636 C C . ARG A 1 86 ? 5.092 -1.568 4.044 1.00 95.81 86 ARG A C 1
ATOM 638 O O . ARG A 1 86 ? 6.075 -1.082 3.498 1.00 95.81 86 ARG A O 1
ATOM 645 N N . LEU A 1 87 ? 3.850 -1.424 3.577 1.00 97.00 87 LEU A N 1
ATOM 646 C CA . LEU A 1 87 ? 3.535 -0.651 2.368 1.00 97.00 87 LEU A CA 1
ATOM 647 C C . LEU A 1 87 ? 3.986 0.803 2.500 1.00 97.00 87 LEU A C 1
ATOM 649 O O . LEU A 1 87 ? 4.699 1.316 1.641 1.00 97.00 87 LEU A O 1
ATOM 653 N N . ASN A 1 88 ? 3.644 1.445 3.620 1.00 95.38 88 ASN A N 1
ATOM 654 C CA . ASN A 1 88 ? 4.088 2.805 3.901 1.00 95.38 88 ASN A CA 1
ATOM 655 C C . ASN A 1 88 ? 5.618 2.921 3.917 1.00 95.38 88 ASN A C 1
ATOM 657 O O . ASN A 1 88 ? 6.152 3.915 3.438 1.00 95.38 88 ASN A O 1
ATOM 661 N N . ARG A 1 89 ? 6.340 1.920 4.432 1.00 94.56 89 ARG A N 1
ATOM 662 C CA . ARG A 1 89 ? 7.805 1.917 4.368 1.00 94.56 89 ARG A CA 1
ATOM 663 C C . ARG A 1 89 ? 8.305 1.843 2.927 1.00 94.56 89 ARG A C 1
ATOM 665 O O . ARG A 1 89 ? 9.169 2.630 2.586 1.00 94.56 89 ARG A O 1
ATOM 672 N N . VAL A 1 90 ? 7.764 0.951 2.095 1.00 95.50 90 VAL A N 1
ATOM 673 C CA . VAL A 1 90 ? 8.172 0.833 0.681 1.00 95.50 90 VAL A CA 1
ATOM 674 C C . VAL A 1 90 ? 7.965 2.148 -0.075 1.00 95.50 90 VAL A C 1
ATOM 676 O O . VAL A 1 90 ? 8.823 2.538 -0.856 1.00 95.50 90 VAL A O 1
ATOM 679 N N . ILE A 1 91 ? 6.858 2.849 0.186 1.00 95.06 91 ILE A N 1
ATOM 680 C CA . ILE A 1 91 ? 6.540 4.124 -0.471 1.00 95.06 91 ILE A CA 1
ATOM 681 C C . ILE A 1 91 ? 7.438 5.267 0.018 1.00 95.06 91 ILE A C 1
ATOM 683 O O . ILE A 1 91 ? 7.883 6.083 -0.784 1.00 95.06 91 ILE A O 1
ATOM 687 N N . ASN A 1 92 ? 7.679 5.357 1.327 1.00 93.38 92 ASN A N 1
ATOM 688 C CA . ASN A 1 92 ? 8.371 6.503 1.927 1.00 93.38 92 ASN A CA 1
ATOM 689 C C . ASN A 1 92 ? 9.891 6.307 2.062 1.00 93.38 92 ASN A C 1
ATOM 691 O O . ASN A 1 92 ? 10.594 7.244 2.434 1.00 93.38 92 ASN A O 1
ATOM 695 N N . ASP A 1 93 ? 10.410 5.113 1.777 1.00 91.75 93 ASP A N 1
ATOM 696 C CA . ASP A 1 93 ? 11.845 4.846 1.705 1.00 91.75 93 ASP A CA 1
ATOM 697 C C . ASP A 1 93 ? 12.392 5.329 0.355 1.00 91.75 93 ASP A C 1
ATOM 699 O O . ASP A 1 93 ? 12.352 4.607 -0.640 1.00 91.75 93 ASP A O 1
ATOM 703 N N . GLY A 1 94 ? 12.883 6.572 0.317 1.00 86.75 94 GLY A N 1
ATOM 704 C CA . GLY A 1 94 ? 13.426 7.210 -0.891 1.00 86.75 94 GLY A CA 1
ATOM 705 C C . GLY A 1 94 ? 14.665 6.524 -1.481 1.00 86.75 94 GLY A C 1
ATOM 706 O O . GLY A 1 94 ? 15.010 6.780 -2.630 1.00 86.75 94 GLY A O 1
ATOM 707 N N . LEU A 1 95 ? 15.309 5.638 -0.714 1.00 89.75 95 LEU A N 1
ATOM 708 C CA . LEU A 1 95 ? 16.429 4.797 -1.153 1.00 89.75 95 LEU A CA 1
ATOM 709 C C . LEU A 1 95 ? 15.975 3.363 -1.484 1.00 89.75 95 LEU A C 1
ATOM 711 O O . LEU A 1 95 ? 16.788 2.492 -1.805 1.00 89.75 95 LEU A O 1
ATOM 715 N N . GLY A 1 96 ? 14.672 3.099 -1.390 1.00 92.75 96 GLY A N 1
ATOM 716 C CA . GLY A 1 96 ? 14.062 1.810 -1.664 1.00 92.75 96 GLY A CA 1
ATOM 717 C C . GLY A 1 96 ? 13.862 1.541 -3.160 1.00 92.75 96 GLY A C 1
ATOM 718 O O . GLY A 1 96 ? 13.889 2.454 -3.984 1.00 92.75 96 GLY A O 1
ATOM 719 N N . PRO A 1 97 ? 13.568 0.283 -3.528 1.00 95.56 97 PRO A N 1
ATOM 720 C CA . PRO A 1 97 ? 13.549 -0.199 -4.912 1.00 95.56 97 PRO A CA 1
ATOM 721 C C . PRO A 1 97 ? 12.374 0.323 -5.751 1.00 95.56 97 PRO A C 1
ATOM 723 O O . PRO A 1 97 ? 12.241 -0.049 -6.915 1.00 95.56 97 PRO A O 1
ATOM 726 N N . LEU A 1 98 ? 11.516 1.167 -5.166 1.00 95.00 98 LEU A N 1
ATOM 727 C CA . LEU A 1 98 ? 10.481 1.915 -5.878 1.00 95.00 98 LEU A CA 1
ATOM 728 C C . LEU A 1 98 ? 11.080 3.075 -6.695 1.00 95.00 98 LEU A C 1
ATOM 730 O O . LEU A 1 98 ? 10.511 3.485 -7.706 1.00 95.00 98 LEU A O 1
ATOM 734 N N . TYR A 1 99 ? 12.230 3.597 -6.267 1.00 94.62 99 TYR A N 1
ATOM 735 C CA . TYR A 1 99 ? 12.872 4.774 -6.842 1.00 94.62 99 TYR A CA 1
ATOM 736 C C . TYR A 1 99 ? 14.118 4.394 -7.644 1.00 94.62 99 TYR A C 1
ATOM 738 O O . TYR A 1 99 ? 14.808 3.436 -7.310 1.00 94.62 99 TYR A O 1
ATOM 746 N N . ALA A 1 100 ? 14.401 5.134 -8.718 1.00 90.50 100 ALA A N 1
ATOM 747 C CA . ALA A 1 100 ? 15.375 4.771 -9.754 1.00 90.50 100 ALA A CA 1
ATOM 748 C C . ALA A 1 100 ? 16.803 4.559 -9.231 1.00 90.50 100 ALA A C 1
ATOM 750 O O . ALA A 1 100 ? 17.540 3.746 -9.778 1.00 90.50 100 ALA A O 1
ATOM 751 N N . TYR A 1 101 ? 17.180 5.276 -8.172 1.00 88.62 101 TYR A N 1
ATOM 752 C CA . TYR A 1 101 ? 18.495 5.168 -7.530 1.00 88.62 101 TYR A CA 1
ATOM 753 C C . TYR A 1 101 ? 18.487 4.272 -6.288 1.00 88.62 101 TYR A C 1
ATOM 755 O O . TYR A 1 101 ? 19.508 4.133 -5.620 1.00 88.62 101 TYR A O 1
ATOM 763 N N . GLY A 1 102 ? 17.332 3.707 -5.943 1.00 88.88 102 GLY A N 1
ATOM 764 C CA . GLY A 1 102 ? 17.204 2.782 -4.836 1.00 88.88 102 GLY A CA 1
ATOM 765 C C . GLY A 1 102 ? 17.563 1.355 -5.229 1.00 88.88 102 GLY A C 1
ATOM 766 O O . GLY A 1 102 ? 17.649 1.001 -6.406 1.00 88.88 102 GLY A O 1
ATOM 767 N N . HIS A 1 103 ? 17.753 0.511 -4.219 1.00 88.38 103 HIS A N 1
ATOM 768 C CA . HIS A 1 103 ? 18.192 -0.870 -4.411 1.00 88.38 103 HIS A CA 1
ATOM 769 C C . HIS A 1 103 ? 17.264 -1.882 -3.737 1.00 88.38 103 HIS A C 1
ATOM 771 O O . HIS A 1 103 ? 16.604 -1.605 -2.729 1.00 88.38 103 HIS A O 1
ATOM 777 N N . GLY A 1 104 ? 17.285 -3.104 -4.269 1.00 92.19 104 GLY A N 1
ATOM 778 C CA . GLY A 1 104 ? 16.616 -4.272 -3.706 1.00 92.19 104 GLY A CA 1
ATOM 779 C C . GLY A 1 104 ? 15.437 -4.765 -4.538 1.00 92.19 104 GLY A C 1
ATOM 780 O O . GLY A 1 104 ? 15.192 -4.305 -5.647 1.00 92.19 104 GLY A O 1
ATOM 781 N N . ASP A 1 105 ? 14.712 -5.717 -3.964 1.00 93.38 105 ASP A N 1
ATOM 782 C CA . ASP A 1 105 ? 13.564 -6.366 -4.588 1.00 93.38 105 ASP A CA 1
ATOM 783 C C . ASP A 1 105 ? 12.262 -5.650 -4.192 1.00 93.38 105 ASP A C 1
ATOM 785 O O . ASP A 1 105 ? 11.826 -5.716 -3.035 1.00 93.38 105 ASP A O 1
ATOM 789 N N . LEU A 1 106 ? 11.670 -4.909 -5.135 1.00 96.12 106 LEU A N 1
ATOM 790 C CA . LEU A 1 106 ? 10.384 -4.241 -4.925 1.00 96.12 106 LEU A CA 1
ATOM 791 C C . LEU A 1 106 ? 9.262 -5.264 -4.775 1.00 96.12 106 LEU A C 1
ATOM 793 O O . LEU A 1 106 ? 8.470 -5.177 -3.834 1.00 96.12 106 LEU A O 1
ATOM 797 N N . ASP A 1 107 ? 9.206 -6.226 -5.686 1.00 97.12 107 ASP A N 1
ATOM 798 C CA . ASP A 1 107 ? 8.103 -7.164 -5.771 1.00 97.12 107 ASP A CA 1
ATOM 799 C C . ASP A 1 107 ? 8.069 -8.096 -4.551 1.00 97.12 107 ASP A C 1
ATOM 801 O O . ASP A 1 107 ? 7.030 -8.226 -3.902 1.00 97.12 107 ASP A O 1
ATOM 805 N N . GLY A 1 108 ? 9.213 -8.627 -4.113 1.00 97.00 108 GLY A N 1
ATOM 806 C CA . GLY A 1 108 ? 9.300 -9.405 -2.874 1.00 97.00 108 GLY A CA 1
ATOM 807 C C . GLY A 1 108 ? 8.894 -8.608 -1.631 1.00 97.00 108 GLY A C 1
ATOM 808 O O . GLY A 1 108 ? 8.184 -9.125 -0.761 1.00 97.00 108 GLY A O 1
ATOM 809 N N . ARG A 1 109 ? 9.257 -7.318 -1.544 1.00 96.44 109 ARG A N 1
ATOM 810 C CA . ARG A 1 109 ? 8.813 -6.440 -0.440 1.00 96.44 109 ARG A CA 1
ATOM 811 C C . ARG A 1 109 ? 7.304 -6.206 -0.470 1.00 96.44 109 ARG A C 1
ATOM 813 O O . ARG A 1 109 ? 6.676 -6.192 0.592 1.00 96.44 109 ARG A O 1
ATOM 820 N N . LEU A 1 110 ? 6.723 -6.036 -1.655 1.00 97.75 110 LEU A N 1
ATOM 821 C CA . LEU A 1 110 ? 5.284 -5.860 -1.834 1.00 97.75 110 LEU A CA 1
ATOM 822 C C . LEU A 1 110 ? 4.517 -7.153 -1.535 1.00 97.75 110 LEU A C 1
ATOM 824 O O . LEU A 1 110 ? 3.554 -7.105 -0.771 1.00 97.75 110 LEU A O 1
ATOM 828 N N . ARG A 1 111 ? 4.981 -8.316 -2.004 1.00 97.50 111 ARG A N 1
ATOM 829 C CA . ARG A 1 111 ? 4.398 -9.626 -1.664 1.00 97.50 111 ARG A CA 1
ATOM 830 C C . ARG A 1 111 ? 4.446 -9.893 -0.158 1.00 97.50 111 ARG A C 1
ATOM 832 O O . ARG A 1 111 ? 3.446 -10.298 0.432 1.00 97.50 111 ARG A O 1
ATOM 839 N N . ALA A 1 112 ? 5.564 -9.581 0.499 1.00 96.31 112 ALA A N 1
ATOM 840 C CA . ALA A 1 112 ? 5.692 -9.697 1.953 1.00 96.31 112 ALA A CA 1
ATOM 841 C C . ALA A 1 112 ? 4.804 -8.706 2.728 1.00 96.31 112 ALA A C 1
ATOM 843 O O . ALA A 1 112 ? 4.472 -8.949 3.895 1.00 96.31 112 ALA A O 1
ATOM 844 N N . ALA A 1 113 ? 4.455 -7.567 2.128 1.00 96.69 113 ALA A N 1
ATOM 845 C CA . ALA A 1 113 ? 3.488 -6.637 2.694 1.00 96.69 113 ALA A CA 1
ATOM 846 C C . ALA A 1 113 ? 2.054 -7.146 2.497 1.00 96.69 113 ALA A C 1
ATOM 848 O O . ALA A 1 113 ? 1.302 -7.155 3.466 1.00 96.69 113 ALA A O 1
ATOM 849 N N . LEU A 1 114 ? 1.717 -7.633 1.297 1.00 96.62 114 LEU A N 1
ATOM 850 C CA . LEU A 1 114 ? 0.422 -8.221 0.950 1.00 96.62 114 LEU A CA 1
ATOM 851 C C . LEU A 1 114 ? 0.078 -9.422 1.836 1.00 96.62 114 LEU A C 1
ATOM 853 O O . LEU A 1 114 ? -1.014 -9.477 2.386 1.00 96.62 114 LEU A O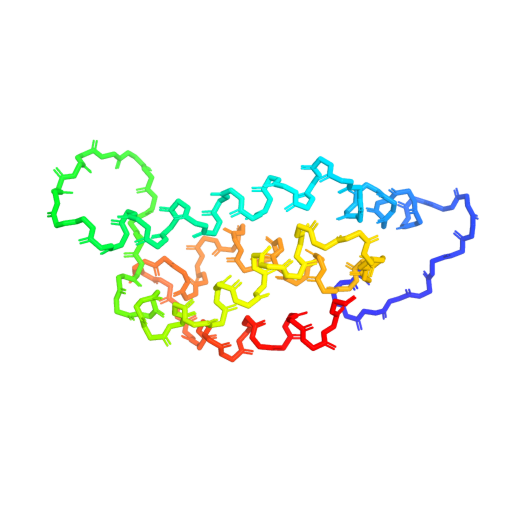 1
ATOM 857 N N . ALA A 1 115 ? 1.031 -10.328 2.060 1.00 96.19 115 ALA A N 1
ATOM 858 C CA . ALA A 1 115 ? 0.860 -11.467 2.965 1.00 96.19 115 ALA A CA 1
ATOM 859 C C . ALA A 1 115 ? 0.616 -11.055 4.432 1.00 96.19 115 ALA A C 1
ATOM 861 O O . ALA A 1 115 ? 0.189 -11.866 5.248 1.00 96.19 115 ALA A O 1
ATOM 862 N N . ALA A 1 116 ? 0.914 -9.802 4.785 1.00 94.00 116 ALA A N 1
ATOM 863 C CA . ALA A 1 116 ? 0.730 -9.245 6.119 1.00 94.00 116 ALA A CA 1
ATOM 864 C C . ALA A 1 116 ? -0.450 -8.254 6.212 1.00 94.00 116 ALA A C 1
ATOM 866 O O . ALA A 1 116 ? -0.519 -7.545 7.222 1.00 94.00 116 ALA A O 1
ATOM 867 N N . LEU A 1 117 ? -1.313 -8.165 5.183 1.00 91.31 117 LEU A N 1
ATOM 868 C CA . LEU A 1 117 ? -2.546 -7.355 5.141 1.00 91.31 117 LEU A CA 1
ATOM 869 C C . LEU A 1 117 ? -3.783 -8.144 5.582 1.00 91.31 117 LEU A C 1
ATOM 871 O O . LEU A 1 117 ? -4.415 -7.683 6.551 1.00 91.31 117 LEU A O 1
#

Secondary structure (DSSP, 8-state):
-TTT-----TTSHHHHHHHHHHSHHHHHHHHHHHHHHHHHHH-------SSPPB-HHHHHHTHHHHHHHHHHHHSSS---HHHHHHHHHHHH-TTSTTBTT--S-HHHHHHHHHTT-

Organism: Mycolicibacterium fortuitum (NCBI:txid1766)

Foldseek 3Di:
DLQVDDDDPPPDPVVVLFCVLQDLVNLVVLLVLLVVLQVQLPDPDDDDDPDFAFQSVLSVVQVVLSVLSSVVSPDPDTAGSNLSVLSVCQRPVSQDNRGNNHDDRSNVSSVSSSVRD

Radius of gyration: 14.63 Å; chains: 1; bounding box: 33×29×46 Å